Protein AF-A0A224XGK8-F1 (afdb_monomer_lite)

Radius of gyration: 13.98 Å; chains: 1; bounding box: 29×27×36 Å

pLDDT: mean 90.56, std 8.11, range [49.69, 95.88]

Structure (mmCIF, N/CA/C/O backbone):
data_AF-A0A224XGK8-F1
#
_entry.id   AF-A0A224XGK8-F1
#
loop_
_atom_site.group_PDB
_atom_site.id
_atom_site.type_symbol
_atom_site.label_atom_id
_atom_site.label_alt_id
_atom_site.label_comp_id
_atom_site.label_asym_id
_atom_site.label_entity_id
_atom_site.label_seq_id
_atom_site.pdbx_PDB_ins_code
_atom_site.Cartn_x
_atom_site.Cartn_y
_atom_site.Cartn_z
_atom_site.occupancy
_atom_site.B_iso_or_equiv
_atom_site.auth_seq_id
_atom_site.auth_comp_id
_atom_site.auth_asym_id
_atom_site.auth_atom_id
_atom_site.pdbx_PDB_model_num
ATOM 1 N N . PHE A 1 1 ? 14.188 -17.539 -2.242 1.00 49.69 1 PHE A N 1
ATOM 2 C CA . PHE A 1 1 ? 14.024 -16.233 -2.914 1.00 49.69 1 PHE A CA 1
ATOM 3 C C . PHE A 1 1 ? 12.622 -16.028 -3.500 1.00 49.69 1 PHE A C 1
ATOM 5 O O . PHE A 1 1 ? 12.192 -14.884 -3.537 1.00 49.69 1 PHE A O 1
ATOM 12 N N . GLU A 1 2 ? 11.878 -17.076 -3.883 1.00 53.91 2 GLU A N 1
ATOM 13 C CA . GLU A 1 2 ? 10.546 -16.947 -4.520 1.00 53.91 2 GLU A CA 1
ATOM 14 C C . GLU A 1 2 ? 9.362 -16.634 -3.583 1.00 53.91 2 GLU A C 1
ATOM 16 O O . GLU A 1 2 ? 8.263 -16.374 -4.050 1.00 53.91 2 GLU A O 1
ATOM 21 N N . SER A 1 3 ? 9.544 -16.617 -2.262 1.00 76.06 3 SER A N 1
ATOM 22 C CA . SER A 1 3 ? 8.411 -16.563 -1.325 1.00 76.06 3 SER A CA 1
ATOM 23 C C . SER A 1 3 ? 7.773 -15.182 -1.124 1.00 76.06 3 SER A C 1
ATOM 25 O O . SER A 1 3 ? 6.740 -15.097 -0.471 1.00 76.06 3 SER A O 1
ATOM 27 N N . GLN A 1 4 ? 8.367 -14.098 -1.638 1.00 83.25 4 GLN A N 1
ATOM 28 C CA . GLN A 1 4 ? 7.943 -12.722 -1.315 1.00 83.25 4 GLN A CA 1
ATOM 29 C C . GLN A 1 4 ? 6.610 -12.302 -1.956 1.00 83.25 4 GLN A C 1
ATOM 31 O O . GLN A 1 4 ? 5.964 -11.392 -1.449 1.00 83.25 4 GLN A O 1
ATOM 36 N N . PHE A 1 5 ? 6.195 -12.958 -3.045 1.00 89.44 5 PHE A N 1
ATOM 37 C CA . PHE A 1 5 ? 4.927 -12.683 -3.737 1.00 89.44 5 PHE A CA 1
ATOM 38 C C . PHE A 1 5 ? 3.877 -13.782 -3.530 1.00 89.44 5 PHE A C 1
ATOM 40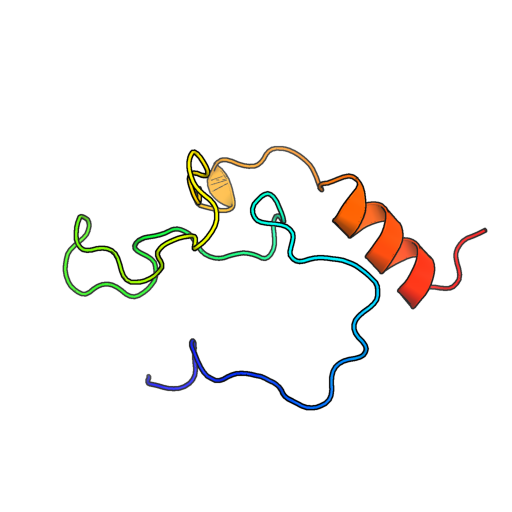 O O . PHE A 1 5 ? 2.838 -13.780 -4.188 1.00 89.44 5 PHE A O 1
ATOM 47 N N . ASN A 1 6 ? 4.130 -14.724 -2.618 1.00 91.44 6 ASN A N 1
ATOM 48 C CA . ASN A 1 6 ? 3.150 -15.748 -2.286 1.00 91.44 6 ASN A CA 1
ATOM 49 C C . ASN A 1 6 ? 2.007 -15.133 -1.473 1.00 91.44 6 ASN A C 1
ATOM 51 O O . ASN A 1 6 ? 2.232 -14.462 -0.466 1.00 91.44 6 ASN A O 1
ATOM 55 N N . ILE A 1 7 ? 0.776 -15.391 -1.908 1.00 87.19 7 ILE A N 1
ATOM 56 C CA . ILE A 1 7 ? -0.433 -14.930 -1.225 1.00 87.19 7 ILE A CA 1
ATOM 57 C C . ILE A 1 7 ? -0.645 -15.764 0.043 1.00 87.19 7 ILE A C 1
ATOM 59 O O . ILE A 1 7 ? -0.500 -16.986 0.032 1.00 87.19 7 ILE A O 1
ATOM 63 N N . ILE A 1 8 ? -1.021 -15.098 1.133 1.00 87.69 8 ILE A N 1
ATOM 64 C CA . ILE A 1 8 ? -1.455 -15.741 2.375 1.00 87.69 8 ILE A CA 1
ATOM 65 C C . ILE A 1 8 ? -2.983 -15.858 2.318 1.00 87.69 8 ILE A C 1
ATOM 67 O O . ILE A 1 8 ? -3.675 -14.841 2.309 1.00 87.69 8 ILE A O 1
ATOM 71 N N . ASN A 1 9 ? -3.506 -17.085 2.267 1.00 80.25 9 ASN A N 1
ATOM 72 C CA . ASN A 1 9 ? -4.935 -17.339 2.029 1.00 80.25 9 ASN A CA 1
ATOM 73 C C . ASN A 1 9 ? -5.818 -17.252 3.290 1.00 80.25 9 ASN A C 1
ATOM 75 O O . ASN A 1 9 ? -7.019 -17.035 3.166 1.00 80.25 9 ASN A O 1
ATOM 79 N N . ASP A 1 10 ? -5.242 -17.354 4.490 1.00 82.50 10 ASP A N 1
ATOM 80 C CA . ASP A 1 10 ? -6.004 -17.489 5.745 1.00 82.50 10 ASP A CA 1
ATOM 81 C C . ASP A 1 10 ? -6.158 -16.165 6.521 1.00 82.50 10 ASP A C 1
ATOM 83 O O . ASP A 1 10 ? -6.178 -16.140 7.753 1.00 82.50 10 ASP A O 1
ATOM 87 N N . MET A 1 11 ? -6.245 -15.033 5.815 1.00 81.19 11 MET A N 1
ATOM 88 C CA . MET A 1 11 ? -6.406 -13.715 6.437 1.00 81.19 11 MET A CA 1
ATOM 89 C C . MET A 1 11 ? -7.854 -13.217 6.403 1.00 81.19 11 MET A C 1
ATOM 91 O O . MET A 1 11 ? -8.534 -13.266 5.379 1.00 81.19 11 MET A O 1
ATOM 95 N N . LYS A 1 12 ? -8.315 -12.654 7.527 1.00 84.69 12 LYS A N 1
ATOM 96 C CA . LYS A 1 12 ? -9.596 -11.941 7.603 1.00 84.69 12 LYS A CA 1
ATOM 97 C C . LYS A 1 12 ? -9.501 -10.624 6.828 1.00 84.69 12 LYS A C 1
ATOM 99 O O . LYS A 1 12 ? -8.741 -9.736 7.206 1.00 84.69 12 LYS A O 1
ATOM 104 N N . ILE A 1 13 ? -10.319 -10.476 5.789 1.00 85.19 13 ILE A N 1
ATOM 105 C CA . ILE A 1 13 ? -10.461 -9.218 5.047 1.00 85.19 13 ILE A CA 1
ATOM 106 C C . ILE A 1 13 ? -11.380 -8.284 5.844 1.00 85.19 13 ILE A C 1
ATOM 108 O O . ILE A 1 13 ? -12.515 -8.643 6.154 1.00 85.19 13 ILE A O 1
ATOM 112 N N . ILE A 1 14 ? -10.875 -7.104 6.209 1.00 86.38 14 ILE A N 1
ATOM 113 C CA . ILE A 1 14 ? -11.612 -6.103 7.002 1.00 86.38 14 ILE A CA 1
ATOM 114 C C . ILE A 1 14 ? -12.287 -5.061 6.094 1.00 86.38 14 ILE A C 1
ATOM 116 O O . ILE A 1 14 ? -13.374 -4.587 6.408 1.00 86.38 14 ILE A O 1
ATOM 120 N N . ASP A 1 15 ? -11.656 -4.705 4.976 1.00 88.94 15 ASP A N 1
ATOM 121 C CA . ASP A 1 15 ? -12.081 -3.663 4.036 1.00 88.94 15 ASP A CA 1
ATOM 122 C C . ASP A 1 15 ? -11.345 -3.805 2.684 1.00 88.94 15 ASP A C 1
ATOM 124 O O . ASP A 1 15 ? -10.605 -4.766 2.461 1.00 88.94 15 ASP A O 1
ATOM 128 N N . GLU A 1 16 ? -11.579 -2.864 1.764 1.00 91.69 16 GLU A N 1
ATOM 129 C CA . GLU A 1 16 ? -11.001 -2.844 0.413 1.00 91.69 16 GLU A CA 1
ATOM 130 C C . GLU A 1 16 ? -9.470 -2.702 0.394 1.00 91.69 16 GLU A C 1
ATOM 132 O O . GLU A 1 16 ? -8.848 -2.191 1.328 1.00 91.69 16 GLU A O 1
ATOM 137 N N . PHE A 1 17 ? -8.843 -3.127 -0.709 1.00 92.12 17 PHE A N 1
ATOM 138 C CA . PHE A 1 17 ? -7.393 -3.032 -0.874 1.00 92.12 17 PHE A CA 1
ATOM 139 C C . PHE A 1 17 ? -6.919 -1.574 -0.861 1.00 92.12 17 PHE A C 1
ATOM 141 O O . PHE A 1 17 ? -7.421 -0.730 -1.600 1.00 92.12 17 PHE A O 1
ATOM 148 N N . ASP A 1 18 ? -5.908 -1.289 -0.045 1.00 94.50 18 ASP A N 1
ATOM 149 C CA . ASP A 1 18 ? -5.384 0.060 0.130 1.00 94.50 18 ASP A CA 1
ATOM 150 C C . ASP A 1 18 ? -4.011 0.202 -0.530 1.00 94.50 18 ASP A C 1
ATOM 152 O O . ASP A 1 18 ? -2.987 -0.183 0.033 1.00 94.50 18 ASP A O 1
ATOM 156 N N . TYR A 1 19 ? -3.990 0.801 -1.721 1.00 94.69 19 TYR A N 1
ATOM 157 C CA . TYR A 1 19 ? -2.759 1.089 -2.466 1.00 94.69 19 TYR A CA 1
ATOM 158 C C . TYR A 1 19 ? -1.834 2.098 -1.766 1.00 94.69 19 TYR A C 1
ATOM 160 O O . TYR A 1 19 ? -0.646 2.192 -2.094 1.00 94.69 19 TYR A O 1
ATOM 168 N N . ASN A 1 20 ? -2.355 2.860 -0.801 1.00 93.69 20 ASN A N 1
ATOM 169 C CA . ASN A 1 20 ? -1.587 3.835 -0.042 1.00 93.69 20 ASN A CA 1
ATOM 170 C C . ASN A 1 20 ? -1.021 3.276 1.265 1.00 93.69 20 ASN A C 1
ATOM 172 O O . ASN A 1 20 ? -0.174 3.957 1.841 1.00 93.69 20 ASN A O 1
ATOM 176 N N . SER A 1 21 ? -1.381 2.049 1.656 1.00 94.38 21 SER A N 1
ATOM 177 C CA . SER A 1 21 ? -0.874 1.369 2.853 1.00 94.38 21 SER A CA 1
ATOM 178 C C . SER A 1 21 ? 0.651 1.446 2.958 1.00 94.38 21 SER A C 1
ATOM 180 O O . SER A 1 21 ? 1.357 1.285 1.959 1.00 94.38 21 SER A O 1
ATOM 182 N N . ILE A 1 22 ? 1.183 1.681 4.159 1.00 95.25 22 ILE A N 1
ATOM 183 C CA . ILE A 1 22 ? 2.628 1.637 4.409 1.00 95.25 22 ILE A CA 1
ATOM 184 C C . ILE A 1 22 ? 3.202 0.226 4.264 1.00 95.25 22 ILE A C 1
ATOM 186 O O . ILE A 1 22 ? 4.390 0.070 3.993 1.00 95.25 22 ILE A O 1
ATOM 190 N N . SER A 1 23 ? 2.357 -0.797 4.403 1.00 92.69 23 SER A N 1
ATOM 191 C CA . SER A 1 23 ? 2.722 -2.205 4.249 1.00 92.69 23 SER A CA 1
ATOM 192 C C . SER A 1 23 ? 2.764 -2.701 2.797 1.00 92.69 23 SER A C 1
ATOM 194 O O . SER A 1 23 ? 3.200 -3.829 2.575 1.00 92.69 23 SER A O 1
ATOM 196 N N . ILE A 1 24 ? 2.347 -1.909 1.800 1.00 94.06 24 ILE A N 1
ATOM 197 C CA . ILE A 1 24 ? 2.496 -2.303 0.390 1.00 94.06 24 ILE A CA 1
ATOM 198 C C . ILE A 1 24 ? 3.939 -2.094 -0.092 1.00 94.06 24 ILE A C 1
ATOM 200 O O . ILE A 1 24 ? 4.591 -1.093 0.220 1.00 94.06 24 ILE A O 1
ATOM 204 N N . TYR A 1 25 ? 4.439 -3.028 -0.898 1.00 94.50 25 TYR A N 1
ATOM 205 C CA . TYR A 1 25 ? 5.706 -2.859 -1.605 1.00 94.50 25 TYR A CA 1
ATOM 206 C C . TYR A 1 25 ? 5.631 -1.771 -2.684 1.00 94.50 25 TYR A C 1
ATOM 208 O O . TYR A 1 25 ? 4.558 -1.424 -3.172 1.00 94.50 25 TYR A O 1
ATOM 216 N N . GLY A 1 26 ? 6.795 -1.249 -3.085 1.00 94.56 26 GLY A N 1
ATOM 217 C CA . GLY A 1 26 ? 6.900 -0.365 -4.245 1.00 94.56 26 GLY A CA 1
ATOM 218 C C . GLY A 1 26 ? 6.746 -1.135 -5.560 1.00 94.56 26 GLY A C 1
ATOM 219 O O . GLY A 1 26 ? 6.993 -2.338 -5.624 1.00 94.56 26 GLY A O 1
ATOM 220 N N . SER A 1 27 ? 6.395 -0.433 -6.639 1.00 95.19 27 SER A N 1
ATOM 221 C CA . SER A 1 27 ? 6.096 -1.042 -7.947 1.00 95.19 27 SER A CA 1
ATOM 222 C C . SER A 1 27 ? 7.257 -1.806 -8.602 1.00 95.19 27 SER A C 1
ATOM 224 O O . SER A 1 27 ? 7.020 -2.599 -9.510 1.00 95.19 27 SER A O 1
ATOM 226 N N . THR A 1 28 ? 8.498 -1.592 -8.157 1.00 94.25 28 THR A N 1
ATOM 227 C CA . THR A 1 28 ? 9.714 -2.253 -8.666 1.00 94.25 28 THR A CA 1
ATOM 228 C C . THR A 1 28 ? 10.406 -3.133 -7.619 1.00 94.25 28 THR A C 1
ATOM 230 O O . THR A 1 28 ? 11.533 -3.590 -7.827 1.00 94.25 28 THR A O 1
ATOM 233 N N . THR A 1 29 ? 9.766 -3.391 -6.472 1.00 92.75 29 THR A N 1
ATOM 234 C CA . THR A 1 29 ? 10.347 -4.223 -5.409 1.00 92.75 29 THR A CA 1
ATOM 235 C C . THR A 1 29 ? 10.687 -5.623 -5.931 1.00 92.75 29 THR A C 1
ATOM 237 O O . THR A 1 29 ? 9.928 -6.218 -6.693 1.00 92.75 29 THR A O 1
ATOM 240 N N . ALA A 1 30 ? 11.849 -6.142 -5.520 1.00 91.81 30 ALA A N 1
ATOM 241 C CA . ALA A 1 30 ? 12.412 -7.424 -5.960 1.00 91.81 30 ALA A CA 1
ATOM 242 C C . ALA A 1 30 ? 12.681 -7.542 -7.476 1.00 91.81 30 ALA A C 1
ATOM 244 O O . ALA A 1 30 ? 12.973 -8.632 -7.970 1.00 91.81 30 ALA A O 1
ATOM 245 N N . SER A 1 31 ? 12.642 -6.432 -8.216 1.00 93.00 31 SER A N 1
ATOM 246 C CA . SER A 1 31 ? 13.029 -6.418 -9.621 1.00 93.00 31 SER A CA 1
ATOM 247 C C . SER A 1 31 ? 14.536 -6.604 -9.798 1.00 93.00 31 SER A C 1
ATOM 249 O O . SER A 1 31 ? 15.341 -6.056 -9.045 1.00 93.00 31 SER A O 1
ATOM 251 N N . ARG A 1 32 ? 14.934 -7.333 -10.848 1.00 92.56 32 ARG A N 1
ATOM 252 C CA . ARG A 1 32 ? 16.342 -7.446 -11.268 1.00 92.56 32 ARG A CA 1
ATOM 253 C C . ARG A 1 32 ? 16.890 -6.122 -11.810 1.00 92.56 32 ARG A C 1
ATOM 255 O O . ARG A 1 32 ? 18.094 -5.889 -11.741 1.00 92.56 32 ARG A O 1
ATOM 262 N N . TYR A 1 33 ? 16.017 -5.279 -12.363 1.00 93.12 33 TYR A N 1
ATOM 263 C CA . TYR A 1 33 ? 16.374 -3.998 -12.964 1.00 93.12 33 TYR A CA 1
ATOM 264 C C . TYR A 1 33 ? 15.583 -2.877 -12.275 1.00 93.12 33 TYR A C 1
ATOM 266 O O . TYR A 1 33 ? 14.360 -2.981 -12.210 1.00 93.12 33 TYR A O 1
ATOM 274 N N . PRO A 1 34 ? 16.221 -1.789 -11.803 1.00 79.81 34 PRO A N 1
ATOM 275 C CA . PRO A 1 34 ? 15.562 -0.769 -10.974 1.00 79.81 34 PRO A CA 1
ATOM 276 C C . PRO A 1 34 ? 14.299 -0.124 -11.569 1.00 79.81 34 PRO A C 1
ATOM 278 O O . PRO A 1 34 ? 13.471 0.393 -10.825 1.00 79.81 34 PRO A O 1
ATOM 281 N N . SER A 1 35 ? 14.149 -0.147 -12.895 1.00 86.62 35 SER A N 1
ATOM 282 C CA . SER A 1 35 ? 13.022 0.433 -13.635 1.00 86.62 35 SER A CA 1
ATOM 283 C C . SER A 1 35 ? 11.985 -0.584 -14.121 1.00 86.62 35 SER A C 1
ATOM 285 O O . SER A 1 35 ? 10.980 -0.186 -14.704 1.00 86.62 35 SER A O 1
ATOM 287 N N . ALA A 1 36 ? 12.206 -1.886 -13.920 1.00 94.44 36 ALA A N 1
ATOM 288 C CA . ALA A 1 36 ? 11.261 -2.906 -14.357 1.00 94.44 36 ALA A CA 1
ATOM 289 C C . ALA A 1 36 ? 10.204 -3.139 -13.274 1.00 94.44 36 ALA A C 1
ATOM 291 O O . ALA A 1 36 ? 10.534 -3.552 -12.159 1.00 94.44 36 ALA A O 1
ATOM 292 N N . PHE A 1 37 ? 8.943 -2.870 -13.614 1.00 94.31 37 PHE A N 1
ATOM 293 C CA . PHE A 1 37 ? 7.810 -3.069 -12.716 1.00 94.31 37 PHE A CA 1
ATOM 294 C C . PHE A 1 37 ? 7.577 -4.555 -12.427 1.00 94.31 37 PHE A C 1
ATOM 296 O O . PHE A 1 37 ? 7.558 -5.383 -13.335 1.00 94.31 37 PHE A O 1
ATOM 303 N N . THR A 1 38 ? 7.369 -4.871 -11.154 1.00 93.94 38 THR A N 1
ATOM 304 C CA . THR A 1 38 ? 6.981 -6.193 -10.640 1.00 93.94 38 THR A CA 1
ATOM 305 C C . THR A 1 38 ? 5.559 -6.190 -10.085 1.00 93.94 38 THR A C 1
ATOM 307 O O . THR A 1 38 ? 4.948 -7.247 -9.959 1.00 93.94 38 THR A O 1
ATOM 310 N N . MET A 1 39 ? 5.007 -5.008 -9.792 1.00 93.94 39 MET A N 1
ATOM 311 C CA . MET A 1 39 ? 3.625 -4.814 -9.361 1.00 93.94 39 MET A CA 1
ATOM 312 C C . MET A 1 39 ? 2.992 -3.663 -10.142 1.00 93.94 39 MET A C 1
ATOM 314 O O . MET A 1 39 ? 3.574 -2.584 -10.270 1.00 93.94 39 MET A O 1
ATOM 318 N N . THR A 1 40 ? 1.774 -3.874 -10.636 1.00 94.50 40 THR A N 1
ATOM 319 C CA . THR A 1 40 ? 0.993 -2.862 -11.357 1.00 94.50 40 THR A CA 1
ATOM 320 C C . THR A 1 40 ? -0.400 -2.777 -10.736 1.00 94.50 40 THR A C 1
ATOM 322 O O . THR A 1 40 ? -1.032 -3.819 -10.557 1.00 94.50 40 THR A O 1
ATOM 325 N N . PRO A 1 41 ? -0.887 -1.576 -10.373 1.00 95.50 41 PRO A N 1
ATOM 326 C CA . PRO A 1 41 ? -2.229 -1.430 -9.829 1.00 95.50 41 PRO A CA 1
ATOM 327 C C . PRO A 1 41 ? -3.271 -1.752 -10.901 1.00 95.50 41 PRO A C 1
ATOM 329 O O . PRO A 1 41 ? -3.110 -1.389 -12.065 1.00 95.50 41 PRO A O 1
ATOM 332 N N . THR A 1 42 ? -4.355 -2.417 -10.508 1.00 95.50 42 THR A N 1
ATOM 333 C CA . THR A 1 42 ? -5.473 -2.706 -11.421 1.00 95.50 42 THR A CA 1
ATOM 334 C C . THR A 1 42 ? -6.428 -1.521 -11.548 1.00 95.50 42 THR A C 1
ATOM 336 O O . THR A 1 42 ? -7.144 -1.408 -12.541 1.00 95.50 42 THR A O 1
ATOM 339 N N . GLN A 1 43 ? -6.429 -0.616 -10.564 1.00 95.88 43 GLN A N 1
ATOM 340 C CA . GLN A 1 43 ? -7.235 0.598 -10.581 1.00 95.88 43 GLN A CA 1
ATOM 341 C C . GLN A 1 43 ? -6.570 1.696 -11.437 1.00 95.88 43 GLN A C 1
ATOM 343 O O . GLN A 1 43 ? -5.418 2.057 -11.175 1.00 95.88 43 GLN A O 1
ATOM 348 N N . PRO A 1 44 ? -7.282 2.284 -12.419 1.00 95.00 44 PRO A N 1
ATOM 349 C CA . PRO A 1 44 ? -6.752 3.375 -13.234 1.00 95.00 44 PRO A CA 1
ATOM 350 C C . PRO A 1 44 ? -6.368 4.607 -12.405 1.00 95.00 44 PRO A C 1
ATOM 352 O O . PRO A 1 44 ? -7.081 4.993 -11.480 1.00 95.00 44 PRO A O 1
ATOM 355 N N . GLY A 1 45 ? -5.255 5.250 -12.767 1.00 94.88 45 GLY A N 1
ATOM 356 C CA . GLY A 1 45 ? -4.788 6.493 -12.136 1.00 94.88 45 GLY A CA 1
ATOM 357 C C . GLY A 1 45 ? -4.093 6.320 -10.780 1.00 94.88 45 GLY A C 1
ATOM 358 O O . GLY A 1 45 ? -3.645 7.307 -10.202 1.00 94.88 45 GLY A O 1
ATOM 359 N N . VAL A 1 46 ? -3.969 5.089 -10.277 1.00 95.12 46 VAL A N 1
ATOM 360 C CA . VAL A 1 46 ? -3.234 4.790 -9.044 1.00 95.12 46 VAL A CA 1
ATOM 361 C C . VAL A 1 46 ? -1.751 4.584 -9.348 1.00 95.12 46 VAL A C 1
ATOM 363 O O . VAL A 1 46 ? -1.392 3.907 -10.309 1.00 95.12 46 VAL A O 1
ATOM 366 N N . THR A 1 47 ? -0.887 5.119 -8.485 1.00 92.94 47 THR A N 1
ATOM 367 C CA . THR A 1 47 ? 0.560 4.870 -8.509 1.00 92.94 47 THR A CA 1
ATOM 368 C C . THR A 1 47 ? 0.976 4.207 -7.205 1.00 92.94 47 THR A C 1
ATOM 370 O O . THR A 1 47 ? 0.741 4.752 -6.129 1.00 92.94 47 THR A O 1
ATOM 373 N N . ILE A 1 48 ? 1.631 3.049 -7.294 1.00 93.88 48 ILE A N 1
ATOM 374 C CA . ILE A 1 48 ? 2.188 2.364 -6.124 1.00 93.88 48 ILE A CA 1
ATOM 375 C C . ILE A 1 48 ? 3.560 2.965 -5.809 1.00 93.88 48 ILE A C 1
ATOM 377 O O . ILE A 1 48 ? 4.488 2.878 -6.617 1.00 93.88 48 ILE A O 1
ATOM 381 N N . THR A 1 49 ? 3.692 3.564 -4.627 1.00 92.69 49 THR A N 1
ATOM 382 C CA . THR A 1 49 ? 4.933 4.175 -4.135 1.00 92.69 49 THR A CA 1
ATOM 383 C C . THR A 1 49 ? 5.587 3.321 -3.053 1.00 92.69 49 THR A C 1
ATOM 385 O O . THR A 1 49 ? 4.914 2.618 -2.303 1.00 92.69 49 THR A O 1
ATOM 388 N N . HIS A 1 50 ? 6.918 3.382 -2.961 1.00 92.06 50 HIS A N 1
ATOM 389 C CA . HIS A 1 50 ? 7.668 2.672 -1.924 1.00 92.06 50 HIS A CA 1
ATOM 390 C C . HIS A 1 50 ? 7.342 3.222 -0.525 1.00 92.06 50 HIS A C 1
ATOM 392 O O . HIS A 1 50 ? 7.147 4.428 -0.369 1.00 92.06 50 HIS A O 1
ATOM 398 N N . ALA A 1 51 ? 7.361 2.362 0.500 1.00 92.19 51 ALA A N 1
ATOM 399 C CA . ALA A 1 51 ? 7.044 2.732 1.884 1.00 92.19 51 ALA A CA 1
ATOM 400 C C . ALA A 1 51 ? 7.874 3.915 2.418 1.00 92.19 51 ALA A C 1
ATOM 402 O O . ALA A 1 51 ? 7.362 4.750 3.151 1.00 92.19 51 ALA A O 1
ATOM 403 N N . ALA A 1 52 ? 9.127 4.045 1.972 1.00 92.50 52 ALA A N 1
ATOM 404 C CA . ALA A 1 52 ? 10.012 5.165 2.321 1.00 92.50 52 ALA A CA 1
ATOM 405 C C . ALA A 1 52 ? 9.481 6.558 1.911 1.00 92.50 52 ALA A C 1
ATOM 407 O O . ALA A 1 52 ? 9.946 7.564 2.439 1.00 92.50 52 ALA A O 1
ATOM 408 N N . PHE A 1 53 ? 8.523 6.627 0.981 1.00 93.56 53 PHE A N 1
ATOM 409 C CA . PHE A 1 53 ? 7.874 7.870 0.547 1.00 93.56 53 PHE A CA 1
ATOM 410 C C . PHE A 1 53 ? 6.507 8.097 1.215 1.00 93.56 53 PHE A C 1
ATOM 412 O O . PHE A 1 53 ? 5.782 9.015 0.834 1.00 93.56 53 PHE A O 1
ATOM 419 N N . LYS A 1 54 ? 6.128 7.259 2.187 1.00 93.25 54 LYS A N 1
ATOM 420 C CA 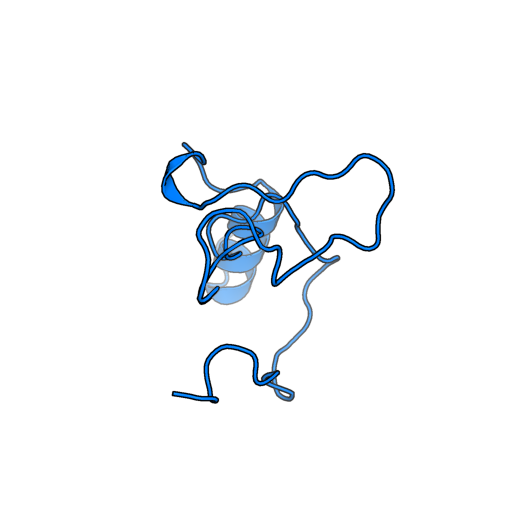. LYS A 1 54 ? 4.872 7.355 2.935 1.00 93.25 54 LYS A CA 1
ATOM 421 C C . LYS A 1 54 ? 5.185 7.848 4.349 1.00 93.25 54 LYS A C 1
ATOM 423 O O . LYS A 1 54 ? 5.882 7.181 5.105 1.00 93.25 54 LYS A O 1
ATOM 428 N N . TYR A 1 55 ? 4.688 9.033 4.697 1.00 93.06 55 TYR A N 1
ATOM 429 C CA . TYR A 1 55 ? 5.025 9.707 5.962 1.00 93.06 55 TYR A CA 1
ATOM 430 C C . TYR A 1 55 ? 4.071 9.389 7.119 1.00 93.06 55 TYR A C 1
ATOM 432 O O . TYR A 1 55 ? 4.334 9.767 8.258 1.00 93.06 55 TYR A O 1
ATOM 440 N N . SER A 1 56 ? 2.959 8.715 6.842 1.00 94.25 56 SER A N 1
ATOM 441 C CA . SER A 1 56 ? 1.958 8.347 7.839 1.00 94.25 56 SER A CA 1
ATOM 442 C C . SER A 1 56 ? 1.227 7.075 7.426 1.00 94.25 56 SER A C 1
ATOM 444 O O . SER A 1 56 ? 1.212 6.714 6.248 1.00 94.25 56 SER A O 1
ATOM 446 N N . LEU A 1 57 ? 0.575 6.437 8.399 1.00 95.25 57 LEU A N 1
ATOM 447 C CA . LEU A 1 57 ? -0.396 5.378 8.134 1.00 95.25 57 LEU A CA 1
ATOM 448 C C . LEU A 1 57 ? -1.578 5.933 7.338 1.00 95.25 57 LEU A C 1
ATOM 450 O O . LEU A 1 57 ? -1.979 7.088 7.531 1.00 95.25 57 LEU A O 1
ATOM 454 N N . SER A 1 58 ? -2.160 5.106 6.474 1.00 94.19 58 SER A N 1
ATOM 455 C CA . SER A 1 58 ? -3.441 5.443 5.863 1.00 94.19 58 SER A CA 1
ATOM 456 C C . SER A 1 58 ? -4.577 5.357 6.892 1.00 94.19 58 SER A C 1
ATOM 458 O O . SER A 1 58 ? -4.480 4.676 7.918 1.00 94.19 58 SER A O 1
ATOM 460 N N . SER A 1 59 ? -5.706 6.010 6.611 1.00 93.56 59 SER A N 1
ATOM 461 C CA . SER A 1 59 ? -6.900 5.908 7.463 1.00 93.56 59 SER A CA 1
ATOM 462 C C . SER A 1 59 ? -7.442 4.474 7.548 1.00 93.56 59 SER A C 1
ATOM 464 O O . SER A 1 59 ? -7.942 4.057 8.594 1.00 93.56 59 SER A O 1
ATOM 466 N N . THR A 1 60 ? -7.308 3.700 6.469 1.00 94.06 60 THR A N 1
ATOM 467 C CA . THR A 1 60 ? -7.684 2.284 6.416 1.00 94.06 60 THR A CA 1
ATOM 468 C C . THR A 1 60 ? -6.767 1.433 7.295 1.00 94.06 60 THR A C 1
ATOM 470 O O . THR A 1 60 ? -7.259 0.604 8.056 1.00 94.06 60 THR A O 1
ATOM 473 N N . GLU A 1 61 ? -5.453 1.665 7.286 1.00 93.12 61 GLU A N 1
ATOM 474 C CA . GLU A 1 61 ? -4.521 0.959 8.176 1.00 93.12 61 GLU A CA 1
ATOM 475 C C . GLU A 1 61 ?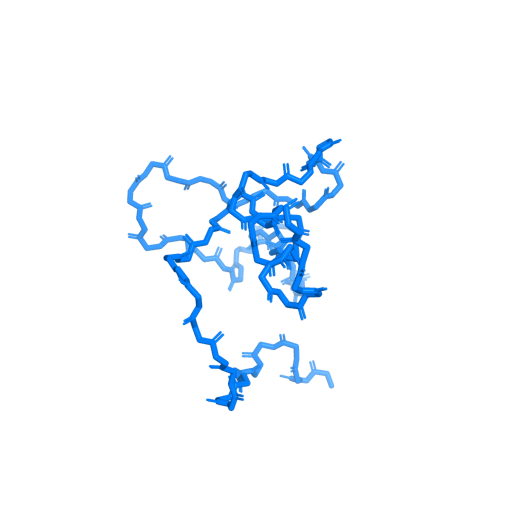 -4.795 1.238 9.650 1.00 93.12 61 GLU A C 1
ATOM 477 O O . GLU A 1 61 ? -4.850 0.299 10.442 1.00 93.12 61 GLU A O 1
ATOM 482 N N . VAL A 1 62 ? -5.042 2.500 10.014 1.00 94.88 62 VAL A N 1
ATOM 483 C CA . VAL A 1 62 ? -5.416 2.865 11.391 1.00 94.88 62 VAL A CA 1
ATOM 484 C C . VAL A 1 62 ? -6.670 2.104 11.825 1.00 94.88 62 VAL A C 1
ATOM 486 O O . VAL A 1 62 ? -6.690 1.507 12.901 1.00 94.88 62 VAL A O 1
ATOM 489 N N . ARG A 1 63 ? -7.697 2.043 10.968 1.00 93.75 63 ARG A N 1
ATOM 490 C CA . ARG A 1 63 ? -8.917 1.270 11.240 1.00 93.75 63 ARG A CA 1
ATOM 491 C C . ARG A 1 63 ? -8.632 -0.225 11.398 1.00 93.75 63 ARG A C 1
ATOM 493 O O . ARG A 1 63 ? -9.161 -0.835 12.326 1.00 93.75 63 ARG A O 1
ATOM 500 N N . ARG A 1 64 ? -7.812 -0.822 10.528 1.00 93.69 64 ARG A N 1
ATOM 501 C CA . ARG A 1 64 ? -7.441 -2.248 10.599 1.00 93.69 64 ARG A CA 1
ATOM 502 C C . ARG A 1 64 ? -6.699 -2.576 11.890 1.00 93.69 64 ARG A C 1
ATOM 504 O O . ARG A 1 64 ? -7.046 -3.556 12.539 1.00 93.69 64 ARG A O 1
ATOM 511 N N . ILE A 1 65 ? -5.733 -1.745 12.284 1.00 94.12 65 ILE A N 1
ATOM 512 C CA . ILE A 1 65 ? -4.976 -1.907 13.534 1.00 94.12 65 ILE A CA 1
ATOM 513 C C . ILE A 1 65 ? -5.921 -1.798 14.733 1.00 94.12 65 ILE A C 1
ATOM 515 O O . ILE A 1 65 ? -5.936 -2.692 15.573 1.00 94.12 65 I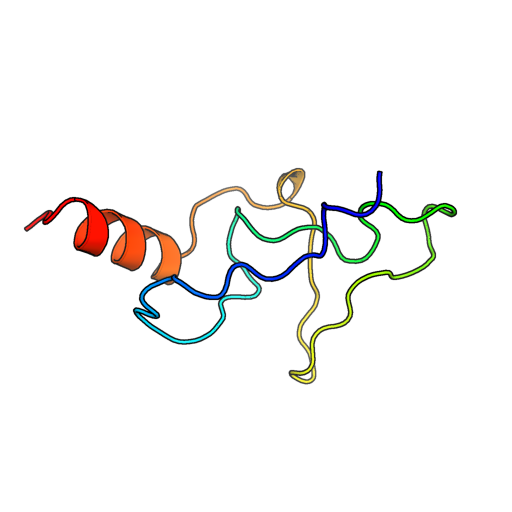LE A O 1
ATOM 519 N N . ASN A 1 66 ? -6.773 -0.772 14.776 1.00 95.38 66 ASN A N 1
ATOM 520 C CA . ASN A 1 66 ? -7.751 -0.616 15.854 1.00 95.38 66 ASN A CA 1
ATOM 521 C C . ASN A 1 66 ? -8.735 -1.795 15.919 1.00 95.38 66 ASN A C 1
ATOM 523 O O . ASN A 1 66 ? -9.063 -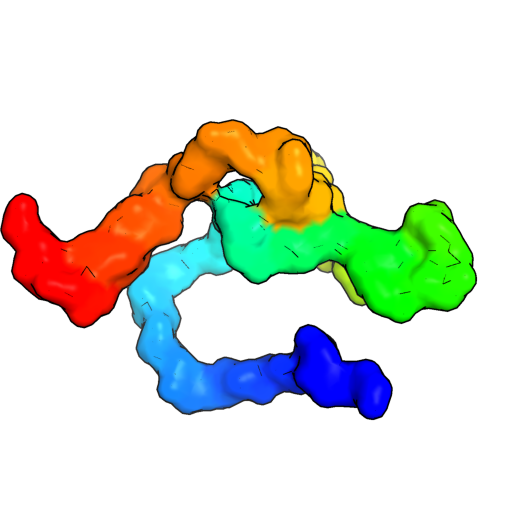2.255 17.005 1.00 95.38 66 ASN A O 1
ATOM 527 N N . THR A 1 67 ? -9.163 -2.322 14.767 1.00 93.56 67 THR A N 1
ATOM 528 C CA . THR A 1 67 ? -10.028 -3.513 14.693 1.00 93.56 67 THR A CA 1
ATOM 529 C C . THR A 1 67 ? -9.311 -4.761 15.209 1.00 93.56 67 THR A C 1
ATOM 531 O O . THR A 1 67 ? -9.917 -5.560 15.915 1.00 93.56 67 THR A O 1
ATOM 534 N N . LEU A 1 68 ? -8.031 -4.934 14.867 1.00 92.62 68 LEU A N 1
ATOM 535 C CA . LEU A 1 68 ? -7.216 -6.072 15.298 1.00 92.62 68 LEU A CA 1
ATOM 536 C C . LEU A 1 68 ? -6.984 -6.074 16.815 1.00 92.62 68 LEU A C 1
ATOM 538 O O . LEU A 1 68 ? -7.002 -7.137 17.426 1.00 92.62 68 LEU A O 1
ATOM 542 N N . TYR A 1 69 ? -6.764 -4.898 17.405 1.00 95.75 69 TYR A N 1
ATOM 543 C CA . TYR A 1 69 ? -6.477 -4.725 18.833 1.00 95.75 69 TYR A CA 1
ATOM 544 C C . TYR A 1 69 ? -7.705 -4.351 19.678 1.00 95.75 69 TYR A C 1
ATOM 546 O O . TYR A 1 69 ? -7.553 -4.030 20.855 1.00 95.75 69 TYR A O 1
ATOM 554 N N . GLU A 1 70 ? -8.907 -4.378 19.093 1.00 95.19 70 GLU A N 1
ATOM 555 C CA . GLU A 1 70 ? -10.173 -4.037 19.761 1.00 95.19 70 GLU A CA 1
ATOM 556 C C . GLU A 1 70 ? -10.145 -2.659 20.455 1.00 95.19 70 GLU A C 1
ATOM 558 O O . GLU A 1 70 ? -10.713 -2.452 21.533 1.00 95.19 70 GLU A O 1
ATOM 563 N N . CYS A 1 71 ? -9.470 -1.691 19.830 1.00 95.19 71 CYS A N 1
ATOM 564 C CA . CYS A 1 71 ? -9.425 -0.318 20.314 1.00 95.19 71 CYS A CA 1
ATOM 565 C C . CYS A 1 71 ? -10.806 0.342 20.163 1.00 95.19 71 CYS A C 1
ATOM 567 O O . CYS A 1 71 ? -11.460 0.195 19.128 1.00 95.19 71 CYS A O 1
ATOM 569 N N . LYS A 1 72 ? -11.233 1.064 21.206 1.00 73.56 72 LYS A N 1
ATOM 570 C CA . LYS A 1 72 ? -12.530 1.754 21.282 1.00 73.56 72 LYS A CA 1
ATOM 571 C C . LYS A 1 72 ? -12.459 3.179 20.757 1.00 73.56 72 LYS A C 1
ATOM 573 O O . LYS A 1 72 ? -11.451 3.854 21.062 1.00 73.56 72 LYS A O 1
#

Sequence (72 aa):
FESQFNIINDMKIIDEFDYNSISIYGSTTASRYPSAFTMTPTQPGVTITHAAFKYSLSSTEVRRINTLYECK

Organism: NCBI:txid1843536

Foldseek 3Di:
DPCPPDDDPPDDDPDDDDLLALPDAAQQPPP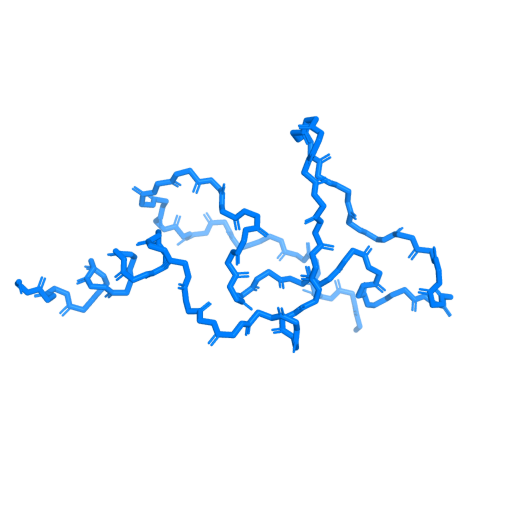PDNPDGPDDDPDPPDHRHHSVPRPDGDPVRVVVVCVVVVPD

Secondary structure (DSSP, 8-state):
-GGGG----SPPP-SS--TT-TTSPPTTTT-SSTTS-S---SSTT-----GGG--S--HHHHHHHHHHTT--

InterPro domains:
  IPR001506 Peptidase M12A [PS51864] (1-72)
  IPR024079 Metallopeptidase, catalytic domain superfamily [G3DSA:3.40.390.10] (1-72)